Protein AF-A0A1J5R788-F1 (afdb_monomer_lite)

pLDDT: mean 78.59, std 15.16, range [39.78, 93.94]

Sequence (95 aa):
MKRKLWTLLADRQPVAVVAADCLPNAWVIVKALQDSHDVPVTGGAMEIVPCPRTEASRTTSRARRLGCADTFLACLQRGYFILSFGGLSLDTLQA

Structure (mmCIF, N/CA/C/O backbone):
data_AF-A0A1J5R788-F1
#
_entry.id   AF-A0A1J5R788-F1
#
loop_
_atom_site.group_PDB
_atom_site.id
_atom_site.type_symbol
_atom_site.label_atom_id
_atom_site.label_alt_id
_atom_site.label_comp_id
_atom_site.label_asym_id
_atom_site.label_entity_id
_atom_site.label_seq_id
_atom_site.pdbx_PDB_ins_code
_atom_site.Cartn_x
_atom_site.Cartn_y
_atom_site.Cartn_z
_atom_site.occupancy
_atom_site.B_iso_or_equiv
_atom_site.auth_seq_id
_atom_site.auth_comp_id
_atom_site.auth_asym_id
_atom_site.auth_atom_id
_atom_site.pdbx_PDB_model_num
ATOM 1 N N . MET A 1 1 ? -3.659 -8.348 14.654 1.00 54.75 1 MET A N 1
ATOM 2 C CA . MET A 1 1 ? -2.392 -7.642 14.339 1.00 54.75 1 MET A CA 1
ATOM 3 C C . MET A 1 1 ? -2.650 -6.142 14.211 1.00 54.75 1 MET A C 1
ATOM 5 O O . MET A 1 1 ? -3.686 -5.774 13.672 1.00 54.75 1 MET A O 1
ATOM 9 N N . LYS A 1 2 ? -1.765 -5.261 14.707 1.00 70.56 2 LYS A N 1
ATOM 10 C CA . LYS A 1 2 ? -1.917 -3.802 14.516 1.00 70.56 2 LYS A CA 1
ATOM 11 C C . LYS A 1 2 ? -1.434 -3.420 13.111 1.00 70.56 2 LYS A C 1
ATOM 13 O O . LYS A 1 2 ? -0.239 -3.222 12.914 1.00 70.56 2 LYS A O 1
ATOM 18 N N . ARG A 1 3 ? -2.352 -3.335 12.143 1.00 76.25 3 ARG A N 1
ATOM 19 C CA . ARG A 1 3 ? -2.052 -2.869 10.778 1.00 76.25 3 ARG A CA 1
ATOM 20 C C . ARG A 1 3 ? -1.560 -1.419 10.805 1.00 76.25 3 ARG A C 1
ATOM 22 O O . ARG A 1 3 ? -2.199 -0.562 11.415 1.00 76.25 3 ARG A O 1
ATOM 29 N N . LYS A 1 4 ? -0.449 -1.150 10.122 1.00 88.44 4 LYS A N 1
ATOM 30 C CA . LYS A 1 4 ? 0.045 0.198 9.821 1.00 88.44 4 LYS A CA 1
ATOM 31 C C . LYS A 1 4 ? -0.156 0.481 8.337 1.00 88.44 4 LYS A C 1
ATOM 33 O O . LYS A 1 4 ? -0.320 -0.437 7.536 1.00 88.44 4 LYS A O 1
ATOM 38 N N . LEU A 1 5 ? -0.182 1.762 7.989 1.00 91.75 5 LEU A N 1
ATOM 39 C CA . LEU A 1 5 ? -0.250 2.204 6.603 1.00 91.75 5 LEU A CA 1
ATOM 40 C C . LEU A 1 5 ? 1.108 2.753 6.185 1.00 91.75 5 LEU A C 1
ATOM 42 O O . LEU A 1 5 ? 1.725 3.533 6.914 1.00 91.75 5 LEU A O 1
ATOM 46 N N . TRP A 1 6 ? 1.538 2.345 5.003 1.00 93.94 6 TRP A N 1
ATOM 47 C CA . TRP A 1 6 ? 2.806 2.696 4.387 1.00 93.94 6 TRP A CA 1
ATOM 48 C C . TRP A 1 6 ? 2.525 3.300 3.016 1.00 93.94 6 TRP A C 1
ATOM 50 O O . TRP A 1 6 ? 1.705 2.764 2.278 1.00 93.94 6 TRP A O 1
ATOM 60 N N . THR A 1 7 ? 3.168 4.406 2.672 1.00 93.56 7 THR A N 1
ATOM 61 C CA . THR A 1 7 ? 3.027 5.028 1.354 1.00 93.56 7 THR A CA 1
ATOM 62 C C . THR A 1 7 ? 4.187 4.568 0.479 1.00 93.56 7 THR A C 1
ATOM 64 O O . THR A 1 7 ? 5.348 4.773 0.830 1.00 93.56 7 THR A O 1
ATOM 67 N N . LEU A 1 8 ? 3.869 3.937 -0.650 1.00 91.44 8 LEU A N 1
ATOM 68 C CA . LEU A 1 8 ? 4.820 3.642 -1.714 1.00 91.44 8 LEU A CA 1
ATOM 69 C C . LEU A 1 8 ? 4.975 4.889 -2.584 1.00 91.44 8 LEU A C 1
ATOM 71 O O . LEU A 1 8 ? 3.996 5.406 -3.133 1.00 91.44 8 LEU A O 1
ATOM 75 N N . LEU A 1 9 ? 6.215 5.338 -2.718 1.00 90.25 9 LEU A N 1
ATOM 76 C CA . LEU A 1 9 ? 6.635 6.414 -3.595 1.00 90.25 9 LEU A CA 1
ATOM 77 C C . LEU A 1 9 ? 7.400 5.819 -4.781 1.00 90.25 9 LEU A C 1
ATOM 79 O O . LEU A 1 9 ? 8.320 5.028 -4.588 1.00 90.25 9 LEU A O 1
A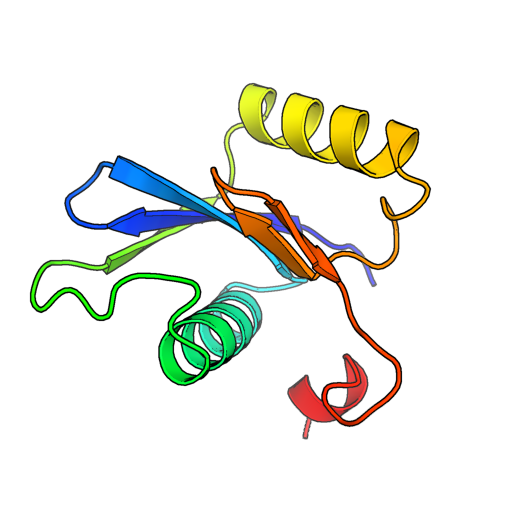TOM 83 N N . ALA A 1 10 ? 7.053 6.238 -5.993 1.00 87.56 10 ALA A N 1
ATOM 84 C CA . ALA A 1 10 ? 7.853 6.021 -7.193 1.00 87.56 10 ALA A CA 1
ATOM 85 C C . ALA A 1 10 ? 8.312 7.391 -7.692 1.00 87.56 10 ALA A C 1
ATOM 87 O O . ALA A 1 10 ? 7.483 8.284 -7.872 1.00 87.56 10 ALA A O 1
ATOM 88 N N . ASP A 1 11 ? 9.624 7.594 -7.829 1.00 86.25 11 ASP A N 1
ATOM 89 C CA . ASP A 1 11 ? 10.198 8.886 -8.231 1.00 86.25 11 ASP A CA 1
ATOM 90 C C . ASP A 1 11 ? 9.696 10.056 -7.357 1.00 86.25 11 ASP A C 1
ATOM 92 O O . ASP A 1 11 ? 9.378 11.147 -7.830 1.00 86.25 11 ASP A O 1
ATOM 96 N N . ARG A 1 12 ? 9.608 9.803 -6.040 1.00 84.19 12 ARG A N 1
ATOM 97 C CA . ARG A 1 12 ? 9.072 10.709 -5.000 1.00 84.19 12 ARG A CA 1
ATOM 98 C C . ARG A 1 12 ? 7.583 11.053 -5.118 1.00 84.19 12 ARG A C 1
ATOM 100 O O . ARG A 1 12 ? 7.103 11.904 -4.370 1.00 84.19 12 ARG A O 1
ATOM 107 N N . GLN A 1 13 ? 6.836 10.393 -5.999 1.00 85.31 13 GLN A N 1
ATOM 108 C CA . GLN A 1 13 ? 5.390 10.570 -6.111 1.00 85.31 13 GLN A CA 1
ATOM 109 C C . GLN A 1 13 ? 4.632 9.393 -5.486 1.00 85.31 13 GLN A C 1
ATOM 111 O O . G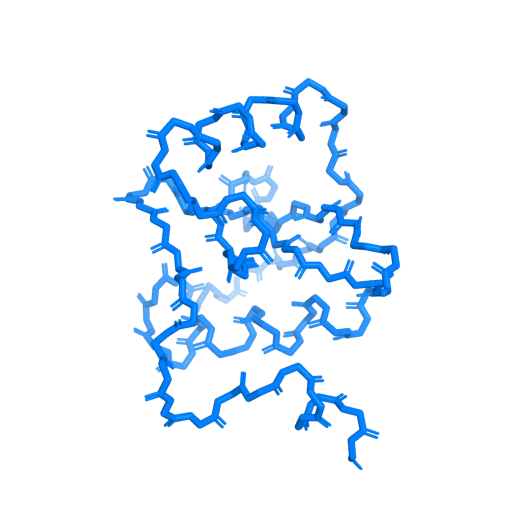LN A 1 13 ? 4.994 8.240 -5.726 1.00 85.31 13 GLN A O 1
ATOM 116 N N . PRO A 1 14 ? 3.569 9.646 -4.699 1.00 87.12 14 PRO A N 1
ATOM 117 C CA . PRO A 1 14 ? 2.772 8.589 -4.092 1.00 87.12 14 PRO A CA 1
ATOM 118 C C . PRO A 1 14 ? 1.975 7.821 -5.145 1.00 87.12 14 PRO A C 1
ATOM 120 O O . PRO A 1 14 ? 1.143 8.385 -5.861 1.00 87.12 14 PRO A O 1
ATOM 123 N N . VAL A 1 15 ? 2.212 6.511 -5.197 1.00 88.31 15 VAL A N 1
ATOM 124 C CA . VAL A 1 15 ? 1.551 5.587 -6.130 1.00 88.31 15 VAL A CA 1
ATOM 125 C C . VAL A 1 15 ? 0.566 4.655 -5.429 1.00 88.31 15 VAL A C 1
ATOM 127 O O . VAL A 1 15 ? -0.481 4.335 -5.996 1.00 88.31 15 VAL A O 1
ATOM 130 N N . ALA A 1 16 ? 0.856 4.254 -4.186 1.00 89.69 16 ALA A N 1
ATOM 131 C CA . ALA A 1 16 ? 0.013 3.340 -3.424 1.00 89.69 16 ALA A CA 1
ATOM 132 C C . ALA A 1 16 ? 0.115 3.575 -1.912 1.00 89.69 16 ALA A C 1
ATOM 134 O O . ALA A 1 16 ? 1.160 3.973 -1.402 1.00 89.69 16 ALA A O 1
ATOM 135 N N . VAL A 1 17 ? -0.950 3.243 -1.182 1.00 91.75 17 VAL A N 1
ATOM 136 C CA . VAL A 1 17 ? -0.934 3.098 0.278 1.00 91.75 17 VAL A CA 1
ATOM 137 C C . VAL A 1 17 ? -1.135 1.633 0.626 1.00 91.75 17 VAL A C 1
ATOM 139 O O . VAL A 1 17 ? -2.195 1.075 0.362 1.00 91.75 17 VAL A O 1
ATOM 142 N N . VAL A 1 18 ? -0.134 1.021 1.242 1.00 91.75 18 VAL A N 1
ATOM 143 C CA . VAL A 1 18 ? -0.077 -0.397 1.594 1.00 91.75 18 VAL A CA 1
ATOM 144 C C . VAL A 1 18 ? -0.383 -0.582 3.073 1.00 91.75 18 VAL A C 1
ATOM 146 O O . VAL A 1 18 ? 0.122 0.147 3.927 1.00 91.75 18 VAL A O 1
ATOM 149 N N . ALA A 1 19 ? -1.206 -1.572 3.391 1.00 90.62 19 ALA A N 1
ATOM 150 C CA . ALA A 1 19 ? -1.507 -1.951 4.754 1.00 90.62 19 ALA A CA 1
ATOM 151 C C . ALA A 1 19 ? -0.693 -3.174 5.175 1.00 90.62 19 ALA A C 1
ATOM 153 O O . ALA A 1 19 ? -0.962 -4.288 4.739 1.00 90.62 19 ALA A O 1
ATOM 154 N N . ALA A 1 20 ? 0.266 -2.955 6.070 1.00 89.00 20 ALA A N 1
ATOM 155 C CA . ALA A 1 20 ? 1.139 -3.991 6.607 1.00 89.00 20 ALA A CA 1
ATOM 156 C C . ALA A 1 20 ? 1.488 -3.688 8.067 1.00 89.00 20 ALA A C 1
ATOM 158 O O . ALA A 1 20 ? 1.486 -2.541 8.511 1.00 89.00 20 ALA A O 1
ATOM 159 N N . ASP A 1 21 ? 1.795 -4.714 8.841 1.00 87.31 21 ASP A N 1
ATOM 160 C CA . ASP A 1 21 ? 2.273 -4.607 10.221 1.00 87.31 21 ASP A CA 1
ATOM 161 C C . ASP A 1 21 ? 3.701 -4.030 10.310 1.00 87.31 21 ASP A C 1
ATOM 163 O O . ASP A 1 21 ? 3.994 -3.231 11.210 1.00 87.31 21 ASP A O 1
ATOM 167 N N . CYS A 1 22 ? 4.565 -4.373 9.352 1.00 87.69 22 CYS A N 1
ATOM 168 C CA . CYS A 1 22 ? 5.961 -3.945 9.287 1.00 87.69 22 CYS A CA 1
ATOM 169 C C . CYS A 1 22 ? 6.415 -3.587 7.856 1.00 87.69 22 CYS A C 1
ATOM 171 O O . CYS A 1 22 ? 5.739 -3.892 6.874 1.00 87.69 22 CYS A O 1
ATOM 173 N N . LEU A 1 23 ? 7.570 -2.916 7.751 1.00 89.56 23 LEU A N 1
ATOM 174 C CA . LEU A 1 23 ? 8.150 -2.487 6.473 1.00 89.56 23 LEU A CA 1
ATOM 175 C C . LEU A 1 23 ? 8.500 -3.669 5.540 1.00 89.56 23 LEU A C 1
ATOM 177 O O . LEU A 1 23 ? 8.155 -3.584 4.364 1.00 89.56 23 LEU A O 1
ATOM 181 N N . PRO A 1 24 ? 9.115 -4.777 6.012 1.00 90.38 24 PRO A N 1
ATOM 182 C CA . PRO A 1 24 ? 9.338 -5.956 5.170 1.00 90.38 24 PRO A CA 1
ATOM 183 C C . PRO A 1 24 ? 8.053 -6.498 4.530 1.00 90.38 24 PRO A C 1
ATOM 185 O O . PRO A 1 24 ? 8.013 -6.709 3.323 1.00 90.38 24 PRO A O 1
ATOM 188 N N . ASN A 1 25 ? 6.971 -6.624 5.301 1.00 87.56 25 ASN A N 1
ATOM 189 C CA . ASN A 1 25 ? 5.692 -7.119 4.784 1.00 87.56 25 ASN A CA 1
ATOM 190 C C . ASN A 1 25 ? 5.043 -6.138 3.799 1.00 87.56 25 ASN A C 1
ATOM 192 O O . ASN A 1 25 ? 4.423 -6.563 2.824 1.00 87.56 25 ASN A O 1
ATOM 196 N N . ALA A 1 26 ? 5.228 -4.827 4.002 1.00 89.75 26 ALA A N 1
ATOM 197 C CA . ALA A 1 26 ? 4.813 -3.827 3.021 1.00 89.75 26 ALA A CA 1
ATOM 198 C C . ALA A 1 26 ? 5.513 -4.053 1.672 1.00 89.75 26 ALA A C 1
ATOM 200 O O . ALA A 1 26 ? 4.852 -4.022 0.637 1.00 89.75 26 ALA A O 1
ATOM 201 N N . TRP A 1 27 ? 6.817 -4.349 1.678 1.00 89.94 27 TRP A N 1
ATOM 202 C CA . TRP A 1 27 ? 7.566 -4.669 0.460 1.00 89.94 27 TRP A CA 1
ATOM 203 C C . TRP A 1 27 ? 7.082 -5.941 -0.232 1.00 89.94 27 TRP A C 1
ATOM 205 O O . TRP A 1 27 ? 7.033 -5.961 -1.460 1.00 89.94 27 TRP A O 1
ATOM 215 N N . VAL A 1 28 ? 6.672 -6.973 0.512 1.00 89.50 28 VAL A N 1
ATOM 216 C CA . VAL A 1 28 ? 6.103 -8.179 -0.112 1.00 89.50 28 VAL A CA 1
ATOM 217 C C . VAL A 1 28 ? 4.806 -7.854 -0.856 1.00 89.50 28 VAL A C 1
ATOM 219 O O . VAL A 1 28 ? 4.625 -8.291 -1.990 1.00 89.50 28 VAL A O 1
ATOM 222 N N . ILE A 1 29 ? 3.934 -7.028 -0.270 1.00 87.44 29 ILE A N 1
ATOM 223 C CA . ILE A 1 29 ? 2.711 -6.570 -0.948 1.00 87.44 29 ILE A CA 1
ATOM 224 C C . ILE A 1 29 ? 3.062 -5.726 -2.179 1.00 87.44 29 ILE A C 1
ATOM 226 O O . ILE A 1 29 ? 2.458 -5.909 -3.230 1.00 87.44 29 ILE A O 1
ATOM 230 N N . VAL A 1 30 ? 4.051 -4.830 -2.084 1.00 87.81 30 VAL A N 1
ATOM 231 C CA . VAL A 1 30 ? 4.510 -4.037 -3.236 1.00 87.81 30 VAL A CA 1
ATOM 232 C C . VAL A 1 30 ? 5.020 -4.927 -4.361 1.00 87.81 30 VAL A C 1
ATOM 234 O O . VAL A 1 30 ? 4.657 -4.697 -5.510 1.00 87.81 30 VAL A O 1
ATOM 237 N N . LYS A 1 31 ? 5.784 -5.973 -4.043 1.00 86.56 31 LYS A N 1
ATOM 238 C CA . LYS A 1 31 ? 6.240 -6.947 -5.034 1.00 86.56 31 LYS A CA 1
ATOM 239 C C . LYS A 1 31 ? 5.064 -7.663 -5.705 1.00 86.56 31 LYS A C 1
ATOM 241 O O . LYS A 1 31 ? 5.015 -7.725 -6.924 1.00 86.56 31 LYS A O 1
ATOM 246 N N . ALA A 1 32 ? 4.069 -8.106 -4.935 1.00 84.81 32 ALA A N 1
ATOM 247 C CA . ALA A 1 32 ? 2.864 -8.720 -5.500 1.00 84.81 32 ALA A CA 1
ATOM 248 C C . ALA A 1 32 ? 2.091 -7.762 -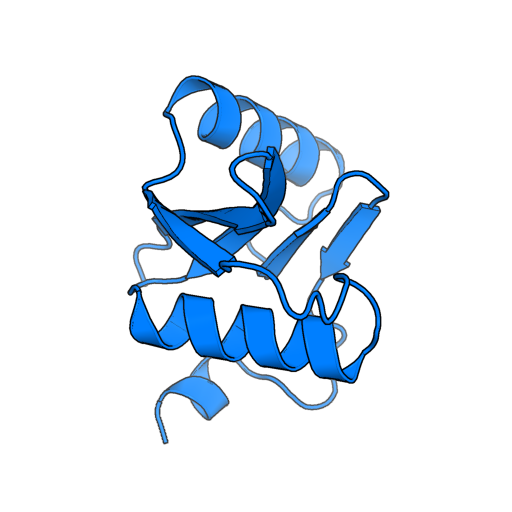6.432 1.00 84.81 32 ALA A C 1
ATOM 250 O O . ALA A 1 32 ? 1.585 -8.180 -7.474 1.00 84.81 32 ALA A O 1
ATOM 251 N N . LEU A 1 33 ? 2.031 -6.469 -6.091 1.00 84.00 33 LEU A N 1
ATOM 252 C CA . LEU A 1 33 ? 1.440 -5.439 -6.952 1.00 84.00 33 LEU A CA 1
ATOM 253 C C . LEU A 1 33 ? 2.262 -5.210 -8.231 1.00 84.00 33 LEU A C 1
ATOM 255 O O . LEU A 1 33 ? 1.685 -4.960 -9.287 1.00 84.00 33 LEU A O 1
ATOM 259 N N . GLN A 1 34 ? 3.594 -5.273 -8.150 1.00 84.88 34 GLN A N 1
ATOM 260 C CA . GLN A 1 34 ? 4.483 -5.165 -9.312 1.00 84.88 34 GLN A CA 1
ATOM 261 C C . GLN A 1 34 ? 4.305 -6.355 -10.255 1.00 84.88 34 GLN A C 1
ATOM 263 O O . GLN A 1 34 ? 4.132 -6.155 -11.456 1.00 84.88 34 GLN A O 1
ATOM 268 N N . ASP A 1 35 ? 4.289 -7.570 -9.702 1.00 83.19 35 ASP A N 1
ATOM 269 C CA . ASP A 1 35 ? 4.096 -8.818 -10.447 1.00 83.19 35 ASP A CA 1
ATOM 270 C C . ASP A 1 35 ? 2.721 -8.849 -11.145 1.00 83.19 35 ASP A C 1
ATOM 272 O O . ASP A 1 35 ? 2.581 -9.411 -12.228 1.00 83.19 35 ASP A O 1
ATOM 276 N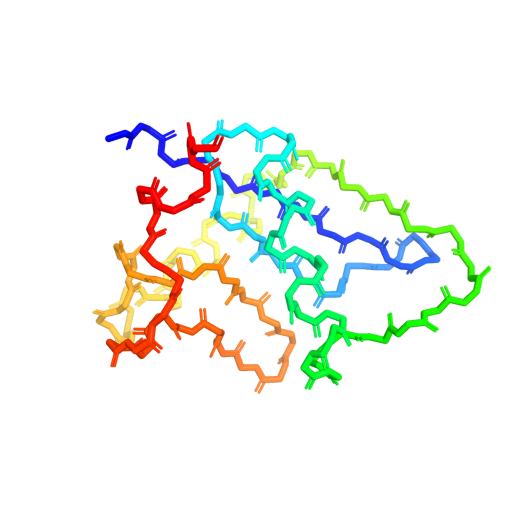 N . SER A 1 36 ? 1.717 -8.186 -10.558 1.00 79.19 36 SER A N 1
ATOM 277 C CA . SER A 1 36 ? 0.361 -8.051 -11.118 1.00 79.19 36 SER A CA 1
ATOM 278 C C . SER A 1 36 ? 0.198 -6.856 -12.073 1.00 79.19 36 SER A C 1
ATOM 280 O O . SER A 1 36 ? -0.897 -6.626 -12.580 1.00 79.19 36 SER A O 1
ATOM 282 N N . HIS A 1 37 ? 1.262 -6.082 -12.327 1.00 78.06 37 HIS A N 1
ATOM 283 C CA . HIS A 1 37 ? 1.244 -4.828 -13.097 1.00 78.06 37 HIS A CA 1
ATOM 284 C C . HIS A 1 37 ? 0.293 -3.736 -12.556 1.00 78.06 37 HIS A C 1
ATOM 286 O O . HIS A 1 37 ? -0.054 -2.793 -13.273 1.00 78.06 37 HIS A O 1
ATOM 292 N N . ASP A 1 38 ? -0.094 -3.820 -11.281 1.00 77.31 38 ASP A N 1
ATOM 293 C CA . ASP A 1 38 ? -0.956 -2.842 -10.603 1.00 77.31 38 ASP A CA 1
ATOM 294 C C . ASP A 1 38 ? -0.193 -1.580 -10.173 1.00 77.31 38 ASP A C 1
ATOM 296 O O . ASP A 1 38 ? -0.772 -0.497 -10.029 1.00 77.31 38 ASP A O 1
ATOM 300 N N . VAL A 1 39 ? 1.121 -1.705 -9.982 1.00 76.81 39 VAL A N 1
ATOM 301 C CA . VAL A 1 39 ? 2.050 -0.583 -9.808 1.00 76.81 39 VAL A CA 1
ATOM 302 C C . VAL A 1 39 ? 3.142 -0.661 -10.871 1.00 76.81 39 VAL A C 1
ATOM 304 O O . VAL A 1 39 ? 3.521 -1.757 -11.291 1.00 76.81 39 VAL A O 1
ATOM 307 N N . PRO A 1 40 ? 3.663 0.484 -11.337 1.00 71.88 40 PRO A N 1
ATOM 308 C CA . PRO A 1 40 ? 4.700 0.471 -12.350 1.00 71.88 40 PRO A CA 1
ATOM 309 C C . PRO A 1 40 ? 5.964 -0.193 -11.802 1.00 71.88 40 PRO A C 1
ATOM 311 O O . PRO A 1 40 ? 6.432 0.132 -10.712 1.00 71.88 40 PRO A O 1
ATOM 314 N N . VAL A 1 41 ? 6.552 -1.083 -12.599 1.00 68.19 41 VAL A N 1
ATOM 315 C CA . VAL A 1 41 ? 7.932 -1.540 -12.415 1.00 68.19 41 VAL A CA 1
ATOM 316 C C . VAL A 1 41 ? 8.836 -0.428 -12.951 1.00 68.19 41 VAL A C 1
ATOM 318 O O . VAL A 1 41 ? 9.372 -0.509 -14.053 1.00 68.19 41 VAL A O 1
ATOM 321 N N . THR A 1 42 ? 8.901 0.702 -12.245 1.00 64.38 42 THR A N 1
ATOM 322 C CA . THR A 1 42 ? 9.812 1.785 -12.621 1.00 64.38 42 THR A CA 1
ATOM 323 C C . THR A 1 42 ? 11.251 1.352 -12.356 1.00 64.38 42 THR A C 1
ATOM 325 O O . THR A 1 42 ? 11.566 0.821 -11.297 1.00 64.38 42 THR A O 1
ATOM 328 N N . GLY A 1 43 ? 12.150 1.631 -13.305 1.00 61.31 43 GLY A N 1
ATOM 329 C CA . GLY A 1 43 ? 13.600 1.547 -13.080 1.00 61.31 43 GLY A CA 1
ATOM 330 C C . GLY A 1 43 ? 14.150 2.675 -12.192 1.00 61.31 43 GLY A C 1
ATOM 331 O O . GLY A 1 43 ? 15.352 2.727 -11.945 1.00 61.31 43 GLY A O 1
ATOM 332 N N . GLY A 1 44 ? 13.284 3.597 -11.756 1.00 71.06 44 GLY A N 1
ATOM 333 C CA . GLY A 1 44 ? 13.594 4.685 -10.833 1.00 71.06 44 GLY A CA 1
ATOM 334 C C . GLY A 1 44 ? 13.622 4.249 -9.366 1.00 71.06 44 GLY A C 1
ATOM 335 O O . GLY A 1 44 ? 13.422 3.083 -9.026 1.00 71.06 44 GLY A O 1
ATOM 336 N N . ALA A 1 45 ? 13.874 5.207 -8.474 1.00 80.44 45 ALA A N 1
ATOM 337 C CA . ALA A 1 45 ? 13.937 4.936 -7.043 1.00 80.44 45 ALA A CA 1
ATOM 338 C C . ALA A 1 45 ? 12.525 4.711 -6.481 1.00 80.44 45 ALA A C 1
ATOM 340 O O . ALA A 1 45 ? 11.683 5.615 -6.503 1.00 80.44 45 ALA A O 1
ATOM 341 N N . MET A 1 46 ? 12.282 3.508 -5.960 1.00 87.81 46 MET A N 1
ATOM 342 C CA . MET A 1 46 ? 11.100 3.205 -5.159 1.00 87.81 46 MET A CA 1
ATOM 343 C C . MET A 1 46 ? 11.425 3.298 -3.678 1.00 87.81 46 MET A C 1
ATOM 345 O O . MET A 1 46 ? 12.448 2.793 -3.218 1.00 87.81 46 MET A O 1
ATOM 349 N N . GLU A 1 47 ? 10.518 3.905 -2.925 1.00 91.88 47 GLU A N 1
ATOM 350 C CA . GLU A 1 47 ? 10.661 4.082 -1.487 1.00 91.88 47 GLU A CA 1
ATOM 351 C C . GLU A 1 47 ? 9.338 3.770 -0.792 1.00 91.88 47 GLU A C 1
ATOM 353 O O . GLU A 1 47 ? 8.272 4.161 -1.262 1.00 91.88 47 GLU A O 1
ATOM 358 N N . ILE A 1 48 ? 9.400 3.083 0.348 1.00 92.00 48 ILE A N 1
ATOM 359 C CA . ILE A 1 48 ? 8.247 2.907 1.228 1.00 92.00 48 ILE A CA 1
ATOM 360 C C . ILE A 1 48 ? 8.483 3.723 2.491 1.00 92.00 48 ILE A C 1
ATOM 362 O O . ILE A 1 48 ? 9.415 3.460 3.251 1.00 92.00 48 ILE A O 1
ATOM 366 N N . VAL A 1 49 ? 7.590 4.677 2.739 1.00 93.75 49 VAL A N 1
ATOM 367 C CA . VAL A 1 49 ? 7.636 5.563 3.905 1.00 93.75 49 VAL A CA 1
ATOM 368 C C . VAL A 1 49 ? 6.404 5.370 4.791 1.00 93.75 49 VAL A C 1
ATOM 370 O O . VAL A 1 49 ? 5.369 4.889 4.322 1.00 93.75 49 VAL A O 1
ATOM 373 N N . PRO A 1 50 ? 6.458 5.737 6.084 1.00 93.88 50 PRO A N 1
ATOM 374 C CA . PRO A 1 50 ? 5.261 5.782 6.917 1.00 93.88 50 PRO A CA 1
ATOM 375 C C . PRO A 1 50 ? 4.184 6.677 6.292 1.00 93.88 50 PRO A C 1
ATOM 377 O O . PRO A 1 50 ? 4.466 7.810 5.899 1.00 93.88 50 PRO A O 1
ATOM 380 N N . CYS A 1 51 ? 2.944 6.187 6.217 1.00 92.25 51 CYS A N 1
ATOM 381 C CA . CYS A 1 51 ? 1.863 6.946 5.596 1.00 92.25 51 CYS A CA 1
ATOM 382 C C . CYS A 1 51 ? 1.514 8.188 6.438 1.00 92.25 51 CYS A C 1
ATOM 384 O O . CYS A 1 51 ? 1.224 8.057 7.636 1.00 92.25 51 CYS A O 1
ATOM 386 N N . PRO A 1 52 ? 1.497 9.398 5.844 1.00 91.25 52 PRO A N 1
ATOM 387 C CA . PRO A 1 52 ? 1.072 10.606 6.534 1.00 91.25 52 PRO A CA 1
ATOM 388 C C . PRO A 1 52 ? -0.330 10.451 7.124 1.00 91.25 52 PRO A C 1
ATOM 390 O O . PRO A 1 52 ? -1.244 9.940 6.478 1.00 91.25 52 PRO A O 1
ATOM 393 N N . ARG A 1 53 ? -0.549 10.966 8.340 1.00 89.31 53 ARG A N 1
ATOM 394 C CA . ARG A 1 53 ? -1.822 10.812 9.072 1.00 89.31 53 ARG A CA 1
ATOM 395 C C . ARG A 1 53 ? -3.047 11.247 8.255 1.00 89.31 53 ARG A C 1
ATOM 397 O O . ARG A 1 53 ? -4.101 10.612 8.338 1.00 89.31 53 ARG A O 1
ATOM 404 N N . THR A 1 54 ? -2.913 12.309 7.463 1.00 88.81 54 THR A N 1
ATOM 405 C CA . THR A 1 54 ? -3.975 12.832 6.592 1.00 88.81 54 THR A CA 1
ATOM 406 C C . THR A 1 54 ? -4.337 11.848 5.481 1.00 88.81 54 THR A C 1
ATOM 408 O O . THR A 1 54 ? -5.517 11.602 5.235 1.00 88.81 54 THR A O 1
ATOM 411 N N . GLU A 1 55 ? -3.334 11.250 4.838 1.00 86.81 55 GLU A N 1
ATOM 412 C CA . GLU A 1 55 ? -3.517 10.248 3.787 1.00 86.81 55 GLU A CA 1
ATOM 413 C C . GLU A 1 55 ? -4.075 8.947 4.375 1.00 86.81 55 GLU A C 1
ATOM 415 O O . GLU A 1 55 ? -5.097 8.451 3.907 1.00 86.81 55 GLU A O 1
ATOM 420 N N . ALA A 1 56 ? -3.518 8.483 5.495 1.00 87.88 56 ALA A N 1
ATOM 421 C CA . ALA A 1 56 ? -4.006 7.329 6.245 1.00 87.88 56 ALA A CA 1
ATOM 422 C C . ALA A 1 56 ? -5.500 7.450 6.595 1.00 87.88 56 ALA A C 1
ATOM 424 O O . ALA A 1 56 ? -6.279 6.510 6.410 1.00 87.88 56 ALA A O 1
ATOM 425 N N . SER A 1 57 ? -5.921 8.631 7.057 1.00 88.88 57 SER A N 1
ATOM 426 C CA . SER A 1 57 ? -7.318 8.913 7.407 1.00 88.88 57 SER A CA 1
ATOM 427 C C . SER A 1 57 ? -8.233 8.885 6.182 1.00 88.88 57 SER A C 1
ATOM 429 O O . SER A 1 57 ? -9.327 8.316 6.244 1.00 88.88 57 SER A O 1
ATOM 431 N N . ARG A 1 58 ? -7.789 9.452 5.052 1.00 88.00 58 ARG A N 1
ATOM 432 C CA . ARG A 1 58 ? -8.530 9.432 3.780 1.00 88.00 58 ARG A CA 1
ATOM 433 C C . ARG A 1 58 ? -8.676 8.012 3.241 1.00 88.00 58 ARG A C 1
ATOM 435 O O . ARG A 1 58 ? -9.796 7.594 2.948 1.00 88.00 58 ARG A O 1
ATOM 442 N N . THR A 1 59 ? -7.578 7.263 3.182 1.00 86.88 59 THR A N 1
ATOM 443 C CA . THR A 1 59 ? -7.545 5.872 2.713 1.00 86.88 59 THR A CA 1
ATOM 444 C C . THR A 1 59 ? -8.461 4.990 3.550 1.00 86.88 59 THR A C 1
ATOM 446 O O . THR A 1 59 ? -9.300 4.279 2.998 1.00 86.88 59 THR A O 1
ATOM 449 N N . THR A 1 60 ? -8.383 5.106 4.879 1.00 86.62 60 THR A N 1
ATOM 450 C CA . THR A 1 60 ? -9.234 4.344 5.805 1.00 86.62 60 THR A CA 1
ATOM 451 C C . THR A 1 60 ? -10.708 4.723 5.662 1.00 86.62 60 THR A C 1
ATOM 453 O O . THR A 1 60 ? -11.570 3.849 5.622 1.00 86.62 60 THR A O 1
ATOM 456 N N . SER A 1 61 ? -11.022 6.017 5.542 1.00 87.44 61 SER A N 1
ATOM 457 C CA . SER A 1 61 ? -12.406 6.483 5.372 1.00 87.44 61 SER A CA 1
ATOM 458 C C . SER A 1 61 ? -13.026 5.966 4.076 1.00 87.44 61 SER A C 1
ATOM 460 O O . SER A 1 61 ? -14.176 5.531 4.069 1.00 87.44 61 SER A O 1
ATOM 462 N N . ARG A 1 62 ? -12.266 5.979 2.977 1.00 85.44 62 ARG A N 1
ATOM 463 C CA . ARG A 1 62 ? -12.727 5.463 1.686 1.00 85.44 62 ARG A CA 1
ATOM 464 C C . ARG A 1 62 ? -12.845 3.930 1.704 1.00 85.44 62 ARG A C 1
ATOM 466 O O . ARG A 1 62 ? -13.853 3.424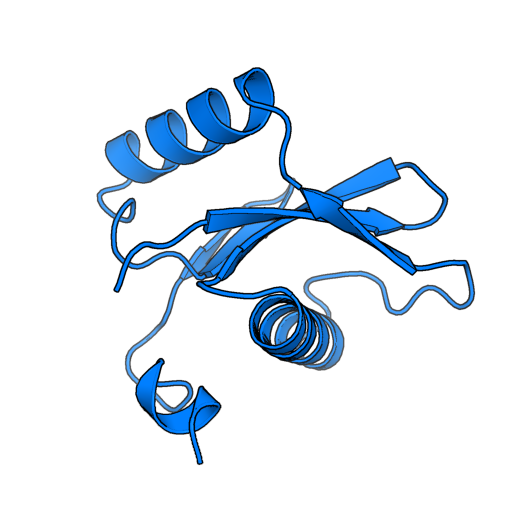 1.225 1.00 85.44 62 ARG A O 1
ATOM 473 N N . ALA A 1 63 ? -11.935 3.211 2.365 1.00 84.94 63 ALA A N 1
ATOM 474 C CA . ALA A 1 63 ? -12.047 1.761 2.553 1.00 84.94 63 ALA A CA 1
ATOM 475 C C . ALA A 1 63 ? -13.262 1.366 3.418 1.00 84.94 63 ALA A C 1
ATOM 477 O O . ALA A 1 63 ? -13.950 0.395 3.116 1.00 84.94 63 ALA A O 1
ATOM 478 N N . ARG A 1 64 ? -13.597 2.155 4.452 1.00 85.31 64 ARG A N 1
ATOM 479 C CA . ARG A 1 64 ? -14.815 1.952 5.263 1.00 85.31 64 ARG A CA 1
ATOM 480 C C . ARG A 1 64 ? -16.090 2.108 4.446 1.00 85.31 64 ARG A C 1
ATOM 482 O O . ARG A 1 64 ? -16.996 1.298 4.592 1.00 85.31 64 ARG A O 1
ATOM 489 N N . ARG A 1 65 ? -16.153 3.110 3.563 1.00 86.06 65 ARG A N 1
ATOM 490 C CA . ARG A 1 65 ? -17.306 3.309 2.664 1.00 86.06 65 ARG A CA 1
ATOM 491 C C . ARG A 1 65 ? -17.517 2.139 1.702 1.00 86.06 65 ARG A C 1
ATOM 493 O O . ARG A 1 65 ? -18.639 1.915 1.276 1.00 86.06 65 ARG A O 1
ATOM 500 N N . LEU A 1 66 ? -16.450 1.413 1.379 1.00 82.38 66 LEU A N 1
ATOM 501 C CA . LEU A 1 66 ? -16.478 0.230 0.519 1.00 82.38 66 LEU A CA 1
ATOM 502 C C . LEU A 1 66 ? -16.623 -1.086 1.304 1.00 82.38 66 LEU A C 1
ATOM 504 O O . LEU A 1 66 ? -16.593 -2.151 0.700 1.00 82.38 66 LEU A O 1
ATOM 508 N N . GLY A 1 67 ? -16.741 -1.034 2.636 1.00 83.44 67 GLY A N 1
ATOM 509 C CA . GLY A 1 67 ? -16.840 -2.229 3.481 1.00 83.44 67 GLY A CA 1
ATOM 510 C C . GLY A 1 67 ? -15.564 -3.077 3.545 1.00 83.44 67 GLY A C 1
ATOM 511 O O . GLY A 1 67 ? -15.618 -4.212 4.001 1.00 83.44 67 GLY A O 1
ATOM 512 N N . CYS A 1 68 ? -14.414 -2.550 3.107 1.00 82.06 68 CYS A N 1
ATOM 513 C CA . CYS A 1 68 ? -13.156 -3.300 2.996 1.00 82.06 68 CYS A CA 1
ATOM 514 C C . CYS A 1 68 ? -12.039 -2.787 3.915 1.00 82.06 68 CYS A C 1
ATOM 516 O O . CYS A 1 68 ? -10.883 -3.174 3.753 1.00 82.06 68 CYS A O 1
ATOM 518 N N . ALA A 1 69 ? -12.359 -1.920 4.883 1.00 80.25 69 ALA A N 1
ATOM 519 C CA . ALA A 1 69 ? -11.384 -1.292 5.783 1.00 80.25 69 ALA A CA 1
ATOM 520 C C . ALA A 1 69 ? -10.459 -2.291 6.495 1.00 80.25 69 ALA A C 1
ATOM 522 O O . ALA A 1 69 ? -9.282 -1.994 6.690 1.00 80.25 69 ALA A O 1
ATOM 523 N N . ASP A 1 70 ? -10.976 -3.472 6.820 1.00 80.06 70 ASP A N 1
ATOM 524 C CA . ASP A 1 70 ? -10.239 -4.497 7.556 1.00 80.06 70 ASP A CA 1
ATOM 525 C C . ASP A 1 70 ? -9.593 -5.556 6.646 1.00 80.06 70 ASP A C 1
ATOM 527 O O . ASP A 1 70 ? -8.775 -6.346 7.114 1.00 80.06 70 ASP A O 1
ATOM 531 N N . THR A 1 71 ? -9.873 -5.537 5.335 1.00 81.75 71 THR A N 1
ATOM 532 C CA . THR A 1 71 ? -9.464 -6.586 4.377 1.00 81.75 71 THR A CA 1
ATOM 533 C C . THR A 1 71 ? -8.603 -6.094 3.211 1.00 81.75 71 THR A C 1
ATOM 535 O O . THR A 1 71 ? -7.969 -6.908 2.544 1.00 81.75 71 THR A O 1
ATOM 538 N N . PHE A 1 72 ? -8.521 -4.782 2.956 1.00 83.56 72 PHE A N 1
ATOM 539 C CA . PHE A 1 72 ? -7.669 -4.257 1.878 1.00 83.56 72 PHE A CA 1
ATOM 540 C C . PHE A 1 72 ? -6.178 -4.454 2.184 1.00 83.56 72 PHE A C 1
ATOM 542 O O . PHE A 1 72 ? -5.781 -4.313 3.338 1.00 83.56 72 PHE A O 1
ATOM 549 N N . LEU A 1 73 ? -5.348 -4.699 1.168 1.00 84.44 73 LEU A N 1
ATOM 550 C CA . LEU A 1 73 ? -3.884 -4.737 1.310 1.00 84.44 73 LEU A CA 1
ATOM 551 C C . LEU A 1 73 ? -3.217 -3.508 0.707 1.00 84.44 73 LEU A C 1
ATOM 553 O O . LEU A 1 73 ? -2.216 -3.038 1.242 1.00 84.44 73 LEU A O 1
ATOM 557 N N . ALA A 1 74 ? -3.788 -2.942 -0.356 1.00 86.81 74 ALA A N 1
ATOM 558 C CA . ALA A 1 74 ? -3.310 -1.685 -0.907 1.00 86.81 74 ALA A CA 1
ATOM 559 C C . ALA A 1 74 ? -4.444 -0.817 -1.461 1.00 86.81 74 ALA A C 1
ATOM 561 O O . ALA A 1 74 ? -5.477 -1.301 -1.919 1.00 86.81 74 ALA A O 1
ATOM 562 N N . CYS A 1 75 ? -4.241 0.492 -1.411 1.00 87.06 75 CYS A N 1
ATOM 563 C CA . CYS A 1 75 ? -5.066 1.500 -2.052 1.00 87.06 75 CYS A CA 1
ATOM 564 C C . CYS A 1 75 ? -4.221 2.186 -3.123 1.00 87.06 75 CYS A C 1
ATOM 566 O O . CYS A 1 75 ? -3.237 2.849 -2.805 1.00 87.06 75 CYS A O 1
ATOM 568 N N . LEU A 1 76 ? -4.615 2.032 -4.380 1.00 84.25 76 LEU A N 1
ATOM 569 C CA . LEU A 1 76 ? -3.973 2.614 -5.554 1.00 84.25 76 LEU A CA 1
ATOM 570 C C . LEU A 1 76 ? -4.747 3.869 -5.978 1.00 84.25 76 LEU A C 1
ATOM 572 O O . LEU A 1 76 ? -5.920 4.036 -5.631 1.00 84.25 76 LEU A O 1
ATOM 576 N N . GLN A 1 77 ? -4.146 4.738 -6.794 1.00 72.81 77 GLN A N 1
ATOM 577 C CA . GLN A 1 77 ? -4.895 5.865 -7.375 1.00 72.81 77 GLN A CA 1
ATOM 578 C C . GLN A 1 77 ? -6.132 5.398 -8.165 1.00 72.81 77 GLN A C 1
ATOM 580 O O . GLN A 1 77 ? -7.180 6.044 -8.122 1.00 72.81 77 GLN A O 1
ATOM 585 N N . ARG A 1 78 ? -6.024 4.251 -8.848 1.00 65.94 78 ARG A N 1
ATOM 586 C CA . ARG A 1 78 ? -7.066 3.699 -9.726 1.00 65.94 78 ARG A CA 1
ATOM 587 C C . ARG A 1 78 ? -8.076 2.779 -9.030 1.00 65.94 78 ARG A C 1
ATOM 589 O O . ARG A 1 78 ? -9.082 2.443 -9.643 1.00 65.94 78 ARG A O 1
ATOM 596 N N . GLY A 1 79 ? -7.868 2.395 -7.769 1.00 69.12 79 GLY A N 1
ATOM 597 C CA . GLY A 1 79 ? -8.747 1.429 -7.104 1.00 69.12 79 GLY A CA 1
ATOM 598 C C . GLY A 1 79 ? -8.179 0.846 -5.813 1.00 69.12 79 GLY A C 1
ATOM 599 O O . GLY A 1 79 ? -7.214 1.359 -5.255 1.00 69.12 79 GLY A O 1
ATOM 600 N N . TYR A 1 80 ? -8.798 -0.228 -5.326 1.00 69.69 80 TYR A N 1
ATOM 601 C CA . TYR A 1 80 ? -8.353 -0.959 -4.139 1.00 69.69 80 TYR A CA 1
ATOM 602 C C . TYR A 1 80 ? -7.885 -2.354 -4.523 1.00 69.69 80 TYR A C 1
ATOM 604 O O . TYR A 1 80 ? -8.602 -3.066 -5.220 1.00 69.69 80 TYR A O 1
ATOM 612 N N . PHE A 1 81 ? -6.728 -2.750 -4.001 1.00 69.19 81 PHE A N 1
ATOM 613 C CA . PHE A 1 81 ? -6.271 -4.129 -4.026 1.00 69.19 81 PHE A CA 1
ATOM 614 C C . PHE A 1 81 ? -6.748 -4.814 -2.745 1.00 69.19 81 PHE A C 1
ATOM 616 O O . PHE A 1 81 ? -6.297 -4.519 -1.628 1.00 69.19 81 PHE A O 1
ATOM 623 N N . ILE A 1 82 ? -7.741 -5.677 -2.918 1.00 66.44 82 ILE A N 1
ATOM 624 C CA . ILE A 1 82 ? -8.402 -6.421 -1.852 1.00 66.44 82 ILE A CA 1
ATOM 625 C C . ILE A 1 82 ? -7.956 -7.871 -1.978 1.00 66.44 82 ILE A C 1
ATOM 627 O O . ILE A 1 82 ? -7.809 -8.383 -3.086 1.00 66.44 82 ILE A O 1
ATOM 631 N N . LEU A 1 83 ? -7.779 -8.547 -0.849 1.00 61.12 83 LEU A N 1
ATOM 632 C CA . LEU A 1 83 ? -7.659 -9.996 -0.859 1.00 61.12 83 LEU A CA 1
ATOM 633 C C . LEU A 1 83 ? -8.935 -10.617 -1.431 1.00 61.12 83 LEU A C 1
ATOM 635 O O . LEU A 1 83 ? -9.960 -10.667 -0.754 1.00 61.12 83 LEU A O 1
ATOM 639 N N . SER A 1 84 ? -8.872 -11.110 -2.668 1.00 43.12 84 SER A N 1
ATOM 640 C CA . SER A 1 84 ? -9.765 -12.193 -3.064 1.00 43.12 84 SER A CA 1
ATOM 641 C C . SER A 1 84 ? -9.263 -13.470 -2.384 1.00 43.12 84 SER A C 1
ATOM 643 O O . SER A 1 84 ? -8.058 -13.729 -2.342 1.00 43.12 84 SER A O 1
ATOM 645 N N . PHE A 1 85 ? -10.178 -14.222 -1.773 1.00 41.69 85 PHE A N 1
ATOM 646 C CA . PHE A 1 85 ? -9.918 -15.551 -1.221 1.00 41.69 85 PHE A CA 1
ATOM 647 C C . PHE A 1 85 ? -9.280 -16.430 -2.310 1.00 41.69 85 PHE A C 1
ATOM 649 O O . PHE A 1 85 ? -9.987 -16.920 -3.185 1.00 41.69 85 PHE A O 1
ATOM 656 N N . GLY A 1 86 ? -7.954 -16.602 -2.290 1.00 42.00 86 GLY A N 1
ATOM 657 C CA . GLY A 1 86 ? -7.298 -17.400 -3.328 1.00 42.00 86 GLY A CA 1
ATOM 658 C C . GLY A 1 86 ? -5.771 -17.390 -3.412 1.00 42.00 86 GLY A C 1
ATOM 659 O O . GLY A 1 86 ? -5.269 -17.728 -4.475 1.00 42.00 86 GLY A O 1
ATOM 660 N N . GLY A 1 87 ? -5.017 -17.045 -2.356 1.00 42.78 87 GLY A N 1
ATOM 661 C CA . GLY A 1 87 ? -3.589 -17.430 -2.331 1.00 42.78 87 GLY A CA 1
ATOM 662 C C . GLY A 1 87 ? -2.586 -16.531 -1.611 1.00 42.78 87 GLY A C 1
ATOM 663 O O . GLY A 1 87 ? -1.448 -16.946 -1.448 1.00 42.78 87 GLY A O 1
ATOM 664 N N . LEU A 1 88 ? -2.966 -15.346 -1.136 1.00 47.53 88 LEU A N 1
ATOM 665 C CA . LEU A 1 88 ? -2.092 -14.520 -0.291 1.00 47.53 88 LEU A CA 1
ATOM 666 C C . LEU A 1 88 ? -2.747 -14.326 1.075 1.00 47.53 88 LEU A C 1
ATOM 668 O O . LEU A 1 88 ? -3.198 -13.237 1.406 1.00 47.53 88 LEU A O 1
ATOM 672 N N . SER A 1 89 ? -2.877 -15.380 1.884 1.00 45.84 89 SER A N 1
ATOM 673 C CA . SER A 1 89 ? -3.278 -15.128 3.272 1.00 45.84 89 SER A CA 1
ATOM 674 C C . SER A 1 89 ? -2.167 -14.320 3.955 1.00 45.84 89 SER A C 1
ATOM 676 O O . SER A 1 89 ? -0.986 -14.525 3.679 1.00 45.84 89 SER A O 1
ATOM 678 N N . LEU A 1 90 ? -2.529 -13.397 4.849 1.00 48.31 90 LEU A N 1
ATOM 679 C CA . LEU A 1 90 ? -1.555 -12.674 5.679 1.00 48.31 90 LEU A CA 1
ATOM 680 C C . LEU A 1 90 ? -0.649 -13.629 6.484 1.00 48.31 90 LEU A C 1
ATOM 682 O O . LEU A 1 90 ? 0.473 -13.254 6.806 1.00 48.31 90 LEU A O 1
ATOM 686 N N . ASP A 1 91 ? -1.097 -14.863 6.733 1.00 45.91 91 ASP A N 1
ATOM 687 C CA . ASP A 1 91 ? -0.292 -15.931 7.340 1.00 45.91 91 ASP A CA 1
ATOM 688 C C . ASP A 1 91 ? 0.791 -16.476 6.392 1.00 45.91 91 ASP A C 1
ATOM 690 O O . ASP A 1 91 ? 1.837 -16.929 6.841 1.00 45.91 91 A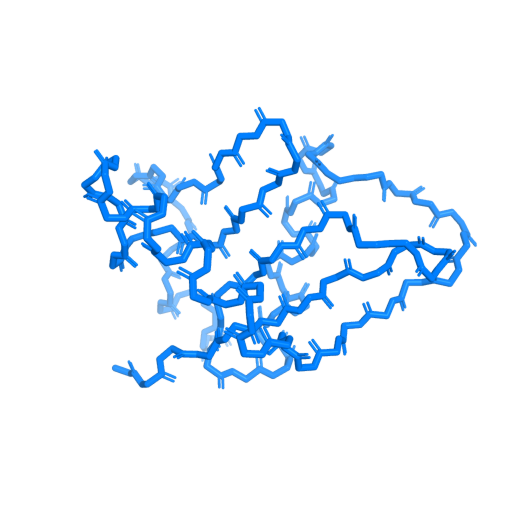SP A O 1
ATOM 694 N N . THR A 1 92 ? 0.588 -16.380 5.074 1.00 47.56 92 THR A N 1
ATOM 695 C CA . THR A 1 92 ? 1.580 -16.796 4.064 1.00 47.56 92 THR A CA 1
ATOM 696 C C . THR A 1 92 ? 2.771 -15.830 4.005 1.00 47.56 92 THR A C 1
ATOM 698 O O . THR A 1 92 ? 3.832 -16.189 3.515 1.00 47.56 92 THR A O 1
ATOM 701 N N . LEU A 1 93 ? 2.623 -14.606 4.528 1.00 50.12 93 LEU A N 1
ATOM 702 C CA . LEU A 1 93 ? 3.698 -13.608 4.613 1.00 50.12 93 LEU A CA 1
ATOM 703 C C . LEU A 1 93 ? 4.615 -13.805 5.833 1.00 50.12 93 LEU A C 1
ATOM 705 O O . LEU A 1 93 ? 5.589 -13.071 5.980 1.00 50.12 93 LEU A O 1
ATOM 709 N N . GLN A 1 94 ? 4.286 -14.744 6.727 1.00 44.50 94 GLN A N 1
ATOM 710 C CA . GLN A 1 94 ? 5.049 -15.029 7.947 1.00 44.50 94 GLN A CA 1
ATOM 711 C C . GLN A 1 94 ? 5.832 -16.354 7.900 1.00 44.50 94 GLN A C 1
ATOM 713 O O . GLN A 1 94 ? 6.472 -16.691 8.897 1.00 44.50 94 GLN A O 1
ATOM 718 N N . ALA A 1 95 ? 5.775 -17.089 6.784 1.00 39.78 95 ALA A N 1
ATOM 719 C CA . ALA A 1 95 ? 6.535 -18.319 6.544 1.00 39.78 95 ALA A CA 1
ATOM 720 C C . ALA A 1 95 ? 7.791 -18.036 5.710 1.00 39.78 95 ALA A C 1
ATOM 722 O O . ALA A 1 95 ? 8.835 -18.656 6.013 1.00 39.78 95 ALA A O 1
#

Secondary structure (DSSP, 8-state):
---EEEEEEETTEEEEEEEESSHHHHHHHHHHHHHTTSS---SS-EEEEEPPHHHHHHHHHHHHHTT-TTTEEEEETTEEEE--SSS--GGGGG-

Organism: NCBI:txid410659

Radius of gyration: 12.47 Å; chains: 1; bounding box: 31×31×28 Å

Foldseek 3Di:
DPWFWKFKDFVNHTFKIFTDPDPLLSVVVVVVCCVVVVGPPDPGDIDIGGDDPVRVVVVLVVCVVVVCNPFFGMQGPVGTHGDDPDDDDVVVSVD